Protein AF-A0A6P7GPV1-F1 (afdb_monomer_lite)

Organism: NCBI:txid50390

Foldseek 3Di:
DPPDDPVQQDVCNLVVLLVVLQVVLVCCCVVPVVVRPPSPDPVNSVVVSVVCCCQCPVVVNDDPVRCVVVVNDDPPDDDDDDDDDDDD

InterPro domains:
  IPR012340 Nucleic acid-binding, OB-fold [G3DSA:2.40.50.140] (62-88)
  IPR012340 Nucleic acid-binding, OB-fold [SSF50249] (62-86)
  IPR015187 BRCA2, OB1 [PF09103] (63-87)
  IPR015252 Breast cancer type 2 susceptibility protein, helical domain [PF09169] (2-59)
  IPR015525 Breast cancer type 2 susceptibility protein [PTHR11289] (2-86)
  IPR036315 BRCA2 helical domain superfamily [SSF81872] (2-59)

Radius of gyration: 15.2 Å; chains: 1; bounding box: 34×42×38 Å

pLDDT: mean 95.69, std 4.42, range [65.81, 98.5]

Secondary structure (DSSP, 8-state):
-TT--GGGS-TTHHHHHHHHHHHHHHHHHHH-HHHHTT---HHHHHHHHHHHHIIIIIS----HHHHHHTTSS-TTS-----------

Structure (mmCIF, N/CA/C/O backbone):
data_AF-A0A6P7GPV1-F1
#
_entry.id   AF-A0A6P7GPV1-F1
#
loop_
_atom_site.group_PDB
_atom_site.id
_atom_site.type_symbol
_atom_site.label_atom_id
_atom_site.label_alt_id
_atom_site.label_comp_id
_atom_site.label_asym_id
_atom_site.label_entity_id
_atom_site.label_seq_id
_atom_site.pdbx_PDB_ins_code
_atom_site.Cartn_x
_atom_site.Cartn_y
_atom_site.Cartn_z
_atom_site.occupancy
_atom_site.B_iso_or_equiv
_atom_site.auth_seq_id
_atom_site.auth_comp_id
_atom_site.auth_asym_id
_atom_site.auth_atom_id
_atom_site.pdbx_PDB_model_num
ATOM 1 N N . MET A 1 1 ? 10.423 10.571 1.831 1.00 65.81 1 ME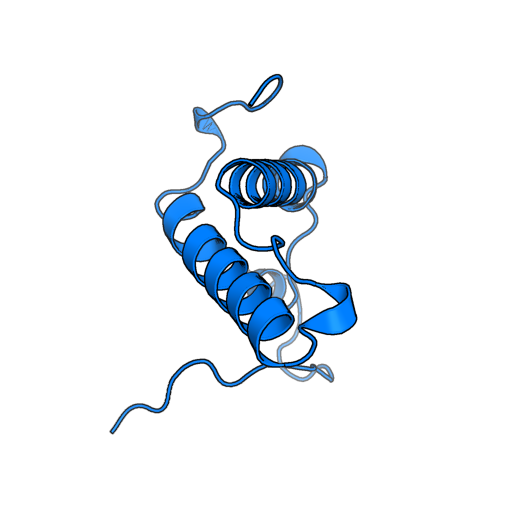T A N 1
ATOM 2 C CA . MET A 1 1 ? 9.085 11.043 1.426 1.00 65.81 1 MET A CA 1
ATOM 3 C C . MET A 1 1 ? 8.830 12.357 2.148 1.00 65.81 1 MET A C 1
ATOM 5 O O . MET A 1 1 ? 8.680 12.327 3.361 1.00 65.81 1 MET A O 1
ATOM 9 N N . PRO A 1 2 ? 8.892 13.510 1.472 1.00 83.00 2 PRO A N 1
ATOM 10 C CA . PRO A 1 2 ? 8.613 14.790 2.119 1.00 83.00 2 PRO A CA 1
ATOM 11 C C . PRO A 1 2 ? 7.181 14.818 2.671 1.00 83.00 2 PRO A C 1
ATOM 13 O O . PRO A 1 2 ? 6.275 14.261 2.048 1.00 83.00 2 PRO A O 1
ATOM 16 N N . GLY A 1 3 ? 6.982 15.441 3.832 1.00 86.44 3 GLY A N 1
ATOM 17 C CA . GLY A 1 3 ? 5.656 15.619 4.434 1.00 86.44 3 GLY A CA 1
ATOM 18 C C . GLY A 1 3 ? 5.057 14.387 5.120 1.00 86.44 3 GLY A C 1
ATOM 19 O O . GLY A 1 3 ? 3.903 14.443 5.512 1.00 86.44 3 GLY A O 1
ATOM 20 N N . THR A 1 4 ? 5.800 13.287 5.281 1.00 91.19 4 THR A N 1
ATOM 21 C CA . THR A 1 4 ? 5.345 12.142 6.090 1.00 91.19 4 THR A CA 1
ATOM 22 C C . THR A 1 4 ? 5.875 12.246 7.516 1.00 91.19 4 THR A C 1
ATOM 24 O O . THR A 1 4 ? 7.091 12.337 7.689 1.00 91.19 4 THR A O 1
ATOM 27 N N . ASP A 1 5 ? 5.008 12.148 8.522 1.00 94.12 5 ASP A N 1
ATOM 28 C CA . ASP A 1 5 ? 5.398 11.935 9.921 1.00 94.12 5 ASP A CA 1
ATOM 29 C C . ASP A 1 5 ? 5.547 10.425 10.204 1.00 94.12 5 ASP A C 1
ATOM 31 O O . ASP A 1 5 ? 4.541 9.700 10.216 1.00 94.12 5 ASP A O 1
ATOM 35 N N . PRO A 1 6 ? 6.774 9.918 10.451 1.00 91.62 6 PRO A N 1
ATOM 36 C CA . PRO A 1 6 ? 7.010 8.499 10.708 1.00 91.62 6 PRO A CA 1
ATOM 37 C C . PRO A 1 6 ? 6.321 7.976 11.972 1.00 91.62 6 PRO A C 1
ATOM 39 O O . PRO A 1 6 ? 6.049 6.780 12.059 1.00 91.62 6 PRO A O 1
ATOM 42 N N . ARG A 1 7 ? 6.020 8.846 12.946 1.00 95.00 7 ARG A N 1
ATOM 43 C CA . ARG A 1 7 ? 5.387 8.457 14.219 1.00 95.00 7 ARG A CA 1
ATOM 44 C C . ARG A 1 7 ? 3.935 8.028 14.035 1.00 95.00 7 ARG A C 1
ATOM 46 O O . ARG A 1 7 ? 3.418 7.269 14.846 1.00 95.00 7 ARG A O 1
ATOM 53 N N . LEU A 1 8 ? 3.294 8.498 12.964 1.00 94.88 8 LEU A N 1
ATOM 54 C CA . LEU A 1 8 ? 1.913 8.157 12.625 1.00 94.88 8 LEU A CA 1
ATOM 55 C C . LEU A 1 8 ? 1.799 6.831 11.866 1.00 94.88 8 LEU A C 1
ATOM 57 O O . LEU A 1 8 ? 0.691 6.335 11.680 1.00 94.88 8 LEU A O 1
ATOM 61 N N . ILE A 1 9 ? 2.916 6.245 11.418 1.00 94.69 9 ILE A N 1
ATOM 62 C CA . ILE A 1 9 ? 2.914 4.997 10.650 1.00 94.69 9 ILE A CA 1
ATOM 63 C C . ILE A 1 9 ? 2.731 3.812 11.611 1.00 94.69 9 ILE A C 1
ATOM 65 O O . ILE A 1 9 ? 3.629 3.527 12.408 1.00 94.69 9 ILE A O 1
ATOM 69 N N . PRO A 1 10 ? 1.620 3.053 11.523 1.00 94.06 10 PRO A N 1
ATOM 70 C CA . PRO A 1 10 ? 1.410 1.906 12.396 1.00 94.06 10 PRO A CA 1
ATOM 71 C C . PRO A 1 10 ? 2.457 0.810 12.176 1.00 94.06 10 PRO A C 1
ATOM 73 O O . PRO A 1 10 ? 2.955 0.590 11.064 1.00 94.06 10 PRO A O 1
ATOM 76 N N . LYS A 1 11 ? 2.744 0.041 13.230 1.00 95.75 11 LYS A N 1
ATOM 77 C CA . LYS A 1 11 ? 3.665 -1.099 13.149 1.00 95.75 11 LYS A CA 1
ATOM 78 C C . LYS A 1 11 ? 3.206 -2.079 12.062 1.00 95.75 11 LYS A C 1
ATOM 80 O O . LYS A 1 11 ? 2.076 -2.553 12.068 1.00 95.75 11 LYS A O 1
ATOM 85 N N . GLY A 1 12 ? 4.101 -2.394 11.126 1.00 96.38 12 GLY A N 1
ATOM 86 C CA . GLY A 1 12 ? 3.824 -3.319 10.021 1.00 96.38 12 GLY A CA 1
ATOM 87 C C . GLY A 1 12 ? 3.077 -2.716 8.824 1.00 96.38 12 GLY A C 1
ATOM 88 O O . GLY A 1 12 ? 2.929 -3.412 7.821 1.00 96.38 12 GLY A O 1
ATOM 89 N N . TRP A 1 13 ? 2.679 -1.437 8.869 1.00 97.12 13 TRP A N 1
ATOM 90 C CA . TRP A 1 13 ? 1.958 -0.763 7.780 1.00 97.12 13 TRP A CA 1
ATOM 91 C C . TRP A 1 13 ? 2.746 -0.790 6.463 1.00 97.12 13 TRP A C 1
ATOM 93 O O . TRP A 1 13 ? 2.224 -1.222 5.436 1.00 97.12 13 TRP A O 1
ATOM 103 N N . ILE A 1 14 ? 4.041 -0.444 6.512 1.00 97.12 14 ILE A N 1
ATOM 104 C CA . ILE A 1 14 ? 4.924 -0.473 5.333 1.00 97.12 14 ILE A CA 1
ATOM 105 C C . ILE A 1 14 ? 5.031 -1.895 4.778 1.00 97.12 14 ILE A C 1
ATOM 107 O O . ILE A 1 14 ? 4.836 -2.097 3.584 1.00 97.12 14 ILE A O 1
ATOM 111 N N . LYS A 1 15 ? 5.284 -2.894 5.636 1.00 98.06 15 LYS A N 1
ATOM 112 C CA . LYS A 1 15 ? 5.416 -4.301 5.222 1.00 98.06 15 LYS A CA 1
ATOM 113 C C . LYS A 1 15 ? 4.146 -4.804 4.529 1.00 98.06 15 LYS A C 1
ATOM 115 O O . LYS A 1 15 ? 4.236 -5.467 3.498 1.00 98.06 15 LYS A O 1
ATOM 120 N N . ASN A 1 16 ? 2.977 -4.475 5.079 1.00 97.44 16 ASN A N 1
ATOM 121 C CA . ASN A 1 16 ? 1.691 -4.837 4.493 1.00 97.44 16 ASN A CA 1
ATOM 122 C C . ASN A 1 16 ? 1.505 -4.195 3.111 1.00 97.44 16 ASN A C 1
ATOM 124 O O . ASN A 1 16 ? 1.263 -4.896 2.132 1.00 97.44 16 ASN A O 1
ATOM 128 N N . HIS A 1 17 ? 1.657 -2.875 3.006 1.00 98.06 17 HIS A N 1
ATOM 129 C CA . HIS A 1 17 ? 1.394 -2.171 1.748 1.00 98.06 17 HIS A CA 1
ATOM 130 C C . HIS A 1 17 ? 2.428 -2.446 0.670 1.00 98.06 17 HIS A C 1
ATOM 132 O O . HIS A 1 17 ? 2.062 -2.563 -0.497 1.00 98.06 17 HIS A O 1
ATOM 138 N N . TYR A 1 18 ? 3.688 -2.633 1.053 1.00 98.44 18 TYR A N 1
ATOM 139 C CA . TYR A 1 18 ? 4.742 -3.054 0.140 1.00 98.44 18 TYR A CA 1
ATOM 140 C C . TYR A 1 18 ? 4.379 -4.371 -0.558 1.00 98.44 18 TYR A C 1
ATOM 142 O O . TYR A 1 18 ? 4.415 -4.429 -1.786 1.00 98.44 18 TYR A O 1
ATOM 150 N N . LYS A 1 19 ? 3.920 -5.390 0.191 1.00 98.31 19 LYS A N 1
ATOM 151 C CA . LYS A 1 19 ? 3.476 -6.679 -0.376 1.00 98.31 19 LYS A CA 1
ATOM 152 C C . LYS A 1 19 ? 2.443 -6.479 -1.492 1.00 98.31 19 LYS A C 1
ATOM 154 O O . LYS A 1 19 ? 2.590 -7.038 -2.577 1.00 98.31 19 LYS A O 1
ATOM 159 N N . TRP A 1 20 ? 1.414 -5.668 -1.242 1.00 98.31 20 TRP A N 1
ATOM 160 C CA . TRP A 1 20 ? 0.326 -5.447 -2.200 1.00 98.31 20 TRP A CA 1
ATOM 161 C C . TRP A 1 20 ? 0.740 -4.600 -3.404 1.00 98.31 20 TRP A C 1
ATOM 163 O O . TRP A 1 20 ? 0.301 -4.870 -4.520 1.00 98.31 20 TRP A O 1
ATOM 173 N N . ILE A 1 21 ? 1.594 -3.594 -3.202 1.00 98.50 21 ILE A N 1
ATOM 174 C CA . ILE A 1 21 ? 2.117 -2.759 -4.289 1.00 98.50 21 ILE A CA 1
ATOM 175 C C . ILE A 1 21 ? 2.959 -3.600 -5.245 1.00 98.50 21 ILE A C 1
ATOM 177 O O . ILE A 1 21 ? 2.730 -3.540 -6.452 1.00 98.50 21 ILE A O 1
ATOM 181 N N . ILE A 1 22 ? 3.876 -4.410 -4.710 1.00 98.44 22 ILE A N 1
ATOM 182 C CA . ILE A 1 22 ? 4.723 -5.293 -5.514 1.00 98.44 22 ILE A CA 1
ATOM 183 C C . ILE A 1 22 ? 3.868 -6.293 -6.286 1.00 98.44 22 ILE A C 1
ATOM 185 O O . ILE A 1 22 ? 4.036 -6.408 -7.495 1.00 98.44 22 ILE A O 1
ATOM 189 N N . TRP A 1 23 ? 2.919 -6.967 -5.623 1.00 98.50 23 TRP A N 1
ATOM 190 C CA . TRP A 1 23 ? 2.056 -7.945 -6.292 1.00 98.50 23 TRP A CA 1
ATOM 191 C C . TRP A 1 23 ? 1.238 -7.321 -7.428 1.00 98.50 23 TRP A C 1
ATOM 193 O O . TRP A 1 23 ? 1.122 -7.906 -8.504 1.00 98.50 23 TRP A O 1
ATOM 203 N N . LYS A 1 24 ? 0.711 -6.1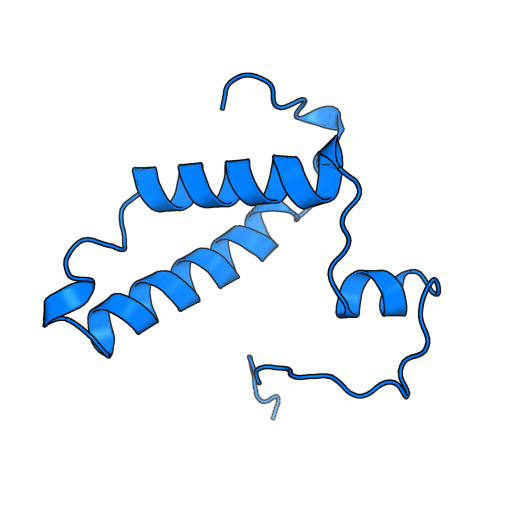10 -7.221 1.00 98.25 24 LYS A N 1
ATOM 204 C CA . LYS A 1 24 ? -0.037 -5.380 -8.246 1.00 98.25 24 LYS A CA 1
ATOM 205 C C . LYS A 1 24 ? 0.852 -4.991 -9.432 1.00 98.25 24 LYS A C 1
ATOM 207 O O . LYS A 1 24 ? 0.494 -5.272 -10.569 1.00 98.25 24 LYS A O 1
ATOM 212 N N . LEU A 1 25 ? 1.989 -4.342 -9.173 1.00 98.25 25 LEU A N 1
ATOM 213 C CA . LEU A 1 25 ? 2.882 -3.845 -10.225 1.00 98.25 25 LEU A CA 1
ATOM 214 C C . LEU A 1 25 ? 3.482 -4.985 -11.055 1.00 98.25 25 LEU A C 1
ATOM 216 O O . LEU A 1 25 ? 3.465 -4.907 -12.280 1.00 98.25 25 LEU A O 1
ATOM 220 N N . SER A 1 26 ? 3.922 -6.067 -10.406 1.00 97.62 2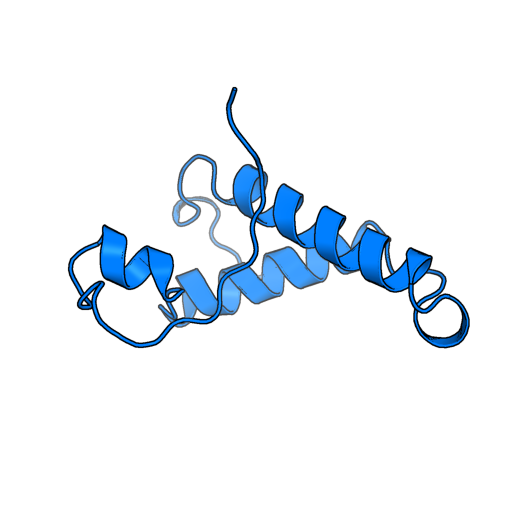6 SER A N 1
ATOM 221 C CA . SER A 1 26 ? 4.434 -7.248 -11.110 1.00 97.62 26 SER A CA 1
ATOM 222 C C . SER A 1 26 ? 3.354 -7.937 -11.944 1.00 97.62 26 SER A C 1
ATOM 224 O O . SER A 1 26 ? 3.623 -8.401 -13.051 1.00 97.62 26 SER A O 1
ATOM 226 N N . SER A 1 27 ? 2.109 -7.970 -11.454 1.00 97.50 27 SER A N 1
ATOM 227 C CA . SER A 1 27 ? 0.984 -8.521 -12.215 1.00 97.50 27 SER A CA 1
ATOM 228 C C . SER A 1 27 ? 0.658 -7.677 -13.446 1.00 97.50 27 SER A C 1
ATOM 230 O O . SER A 1 27 ? 0.380 -8.250 -14.495 1.00 97.50 27 SER A O 1
ATOM 232 N N . TYR A 1 28 ? 0.724 -6.344 -13.349 1.00 97.31 28 TYR A N 1
ATOM 233 C CA . TYR A 1 28 ? 0.494 -5.449 -14.489 1.00 97.31 28 TYR A CA 1
ATOM 234 C C . TYR A 1 28 ? 1.534 -5.648 -15.586 1.00 97.31 28 TYR A C 1
ATOM 236 O O . TYR A 1 28 ? 1.155 -5.870 -16.732 1.00 97.31 28 TYR A O 1
ATOM 244 N N . GLU A 1 29 ? 2.822 -5.654 -15.237 1.00 96.75 29 GLU A N 1
ATOM 245 C CA . GLU A 1 29 ? 3.888 -5.936 -16.205 1.00 96.75 29 GLU A CA 1
ATOM 246 C C . GLU A 1 29 ? 3.719 -7.295 -16.878 1.00 96.75 29 GLU A C 1
ATOM 248 O O . GLU A 1 29 ? 3.862 -7.407 -18.092 1.00 96.75 29 GLU A O 1
ATOM 253 N N . ARG A 1 30 ? 3.403 -8.332 -16.095 1.00 96.81 30 ARG A N 1
ATOM 254 C CA . ARG A 1 30 ? 3.276 -9.694 -16.614 1.00 96.81 30 ARG A CA 1
ATOM 255 C C . ARG A 1 30 ? 2.068 -9.865 -17.533 1.00 96.81 30 ARG A C 1
ATOM 257 O O . ARG A 1 30 ? 2.158 -10.598 -18.509 1.00 96.81 30 ARG A O 1
ATOM 264 N N . MET A 1 31 ? 0.928 -9.272 -17.182 1.00 97.62 31 MET A N 1
ATOM 265 C CA . MET A 1 31 ? -0.332 -9.484 -17.906 1.00 97.62 31 MET A CA 1
ATOM 266 C C . MET A 1 31 ? -0.525 -8.517 -19.072 1.00 97.62 31 MET A C 1
ATOM 268 O O . MET A 1 31 ? -1.218 -8.854 -20.025 1.00 97.62 31 MET A O 1
ATOM 272 N N . PHE A 1 32 ? 0.072 -7.329 -18.996 1.00 96.88 32 PHE A N 1
ATOM 273 C CA . PHE A 1 32 ? -0.128 -6.246 -19.956 1.00 96.88 32 PHE A CA 1
ATOM 274 C C . PHE A 1 32 ? 1.215 -5.577 -20.303 1.00 96.88 32 PHE A C 1
ATOM 276 O O . PHE A 1 32 ? 1.391 -4.373 -20.078 1.00 96.88 32 PHE A O 1
ATOM 283 N N . PRO A 1 33 ? 2.189 -6.344 -20.827 1.00 95.31 33 PRO A N 1
ATOM 284 C CA . PRO A 1 33 ? 3.553 -5.864 -21.029 1.00 95.31 33 PRO A CA 1
ATOM 285 C C . PRO A 1 33 ? 3.621 -4.651 -21.963 1.00 95.31 33 PRO A C 1
ATOM 287 O O . PRO A 1 33 ? 4.369 -3.720 -21.682 1.00 95.31 33 PRO A O 1
ATOM 290 N N . ASP A 1 34 ? 2.791 -4.598 -23.006 1.00 97.56 34 ASP A N 1
ATOM 291 C CA . ASP A 1 34 ? 2.800 -3.502 -23.987 1.00 97.56 34 ASP A CA 1
ATOM 292 C C . ASP A 1 34 ? 2.414 -2.140 -23.388 1.00 97.56 34 ASP A C 1
ATOM 294 O O . ASP A 1 34 ? 2.785 -1.095 -23.917 1.00 97.56 34 ASP A O 1
ATOM 298 N N . HIS A 1 35 ? 1.701 -2.142 -22.258 1.00 96.19 35 HIS A N 1
ATOM 299 C CA . HIS A 1 35 ? 1.239 -0.927 -21.585 1.00 96.19 35 HIS A CA 1
ATOM 300 C C . HIS A 1 35 ? 2.011 -0.614 -20.304 1.00 96.19 35 HIS A C 1
ATOM 302 O O . HIS A 1 35 ? 2.132 0.550 -19.931 1.00 96.19 35 HIS A O 1
ATOM 308 N N . PHE A 1 36 ? 2.500 -1.642 -19.606 1.00 96.31 36 PHE A N 1
ATOM 309 C CA . PHE A 1 36 ? 3.022 -1.502 -18.247 1.00 96.31 36 PHE A CA 1
ATOM 310 C C . PHE A 1 36 ? 4.480 -1.928 -18.093 1.00 96.31 36 PHE A C 1
ATOM 312 O O . PHE A 1 36 ? 4.963 -1.966 -16.962 1.00 96.31 36 PHE A O 1
ATOM 319 N N . LYS A 1 37 ? 5.212 -2.214 -19.174 1.00 94.62 37 LYS A N 1
ATOM 320 C CA . LYS A 1 37 ? 6.657 -2.473 -19.100 1.00 94.62 37 LYS A CA 1
ATOM 321 C C . LYS A 1 37 ? 7.387 -1.355 -18.343 1.00 94.62 37 LYS A C 1
ATOM 323 O O . LYS A 1 37 ? 7.209 -0.178 -18.637 1.00 94.62 37 LYS A O 1
ATOM 328 N N . GLY A 1 38 ? 8.219 -1.727 -17.374 1.00 94.38 38 GLY A N 1
ATOM 329 C CA . GLY A 1 38 ? 8.924 -0.799 -16.492 1.00 94.38 38 GLY A CA 1
ATOM 330 C C . GLY A 1 38 ? 8.069 -0.246 -15.348 1.00 94.38 38 GLY A C 1
ATOM 331 O O . GLY A 1 38 ? 8.452 0.742 -14.728 1.00 94.38 38 GLY A O 1
ATOM 332 N N . SER A 1 39 ? 6.904 -0.832 -15.046 1.00 95.12 39 SER A N 1
ATOM 333 C CA . SER A 1 39 ? 6.065 -0.352 -13.936 1.00 95.12 39 SER A CA 1
ATOM 334 C C . SER A 1 39 ? 6.625 -0.730 -12.567 1.00 95.12 39 SER A C 1
ATOM 336 O O . SER A 1 39 ? 6.415 0.007 -11.601 1.00 95.12 39 SER A O 1
ATOM 338 N N . LEU A 1 40 ? 7.329 -1.860 -12.451 1.00 97.12 40 LEU A N 1
ATOM 339 C CA . LEU A 1 40 ? 7.930 -2.289 -11.193 1.00 97.12 40 LEU A CA 1
ATOM 340 C C . LEU A 1 40 ? 9.302 -1.631 -10.999 1.00 97.12 40 LEU A C 1
ATOM 342 O O . LEU A 1 40 ? 10.343 -2.220 -11.270 1.00 97.12 40 LEU A O 1
ATOM 346 N N . THR A 1 41 ? 9.295 -0.406 -10.481 1.00 97.56 41 THR A N 1
ATOM 347 C CA . THR A 1 41 ? 10.509 0.322 -10.082 1.00 97.56 41 THR A CA 1
ATOM 348 C C . THR A 1 41 ? 10.434 0.744 -8.621 1.00 97.56 41 THR A C 1
ATOM 350 O O . THR A 1 41 ? 9.350 0.841 -8.033 1.00 97.56 41 THR A O 1
ATOM 353 N N . VAL A 1 42 ? 11.593 1.002 -8.011 1.00 97.50 42 VAL A N 1
ATOM 354 C CA . VAL A 1 42 ? 11.671 1.467 -6.617 1.00 97.50 42 VAL A CA 1
ATOM 355 C C . VAL A 1 42 ? 10.939 2.800 -6.463 1.00 97.50 42 VAL A C 1
ATOM 357 O O . VAL A 1 42 ? 10.190 2.990 -5.504 1.00 97.50 42 VAL A O 1
ATOM 360 N N . GLU A 1 43 ? 11.079 3.689 -7.441 1.00 97.44 43 GLU A N 1
ATOM 361 C CA . GLU A 1 43 ? 10.437 4.998 -7.490 1.00 97.44 43 GLU A CA 1
ATOM 362 C C . GLU A 1 43 ? 8.912 4.859 -7.473 1.00 97.44 43 GLU A C 1
ATOM 364 O O . GLU A 1 43 ? 8.253 5.471 -6.630 1.00 97.44 43 GLU A O 1
ATOM 369 N N . HIS A 1 44 ? 8.339 3.998 -8.324 1.00 97.81 44 HIS A N 1
ATOM 370 C CA . HIS A 1 44 ? 6.893 3.758 -8.352 1.00 97.81 44 HIS A CA 1
ATOM 371 C C . HIS A 1 44 ? 6.380 3.121 -7.056 1.00 97.81 44 HIS A C 1
ATOM 373 O O . HIS A 1 44 ? 5.278 3.440 -6.595 1.00 97.81 44 HIS A O 1
ATOM 379 N N . VAL A 1 45 ? 7.166 2.237 -6.435 1.00 98.19 45 VAL A N 1
ATOM 380 C CA . VAL A 1 45 ? 6.808 1.640 -5.142 1.00 98.19 45 VAL A CA 1
ATOM 381 C C . VAL A 1 45 ? 6.765 2.709 -4.048 1.00 98.19 45 VAL A C 1
ATOM 383 O O . VAL A 1 45 ? 5.783 2.788 -3.307 1.00 98.19 45 VAL A O 1
ATOM 386 N N . ILE A 1 46 ? 7.787 3.566 -3.971 1.00 97.38 46 ILE A N 1
ATOM 387 C CA . ILE A 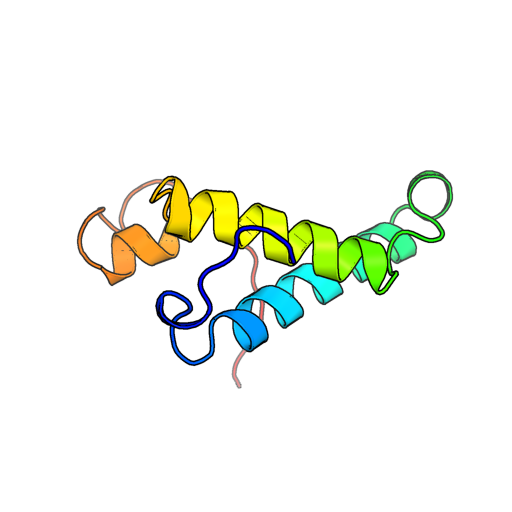1 46 ? 7.860 4.674 -3.009 1.00 97.38 46 ILE A CA 1
ATOM 388 C C . ILE A 1 46 ? 6.715 5.667 -3.247 1.00 97.38 46 ILE A C 1
ATOM 390 O O . ILE A 1 46 ? 6.039 6.058 -2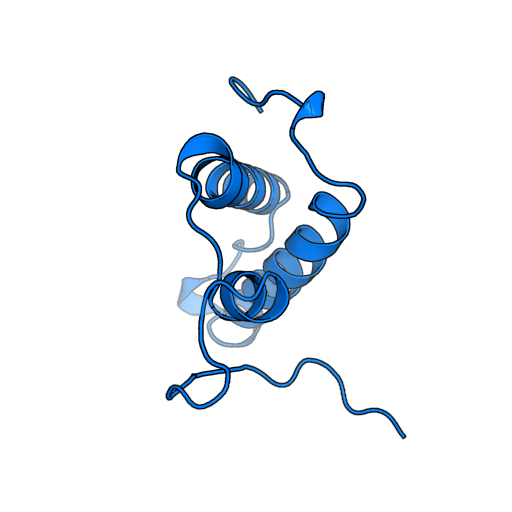.295 1.00 97.38 46 ILE A O 1
ATOM 394 N N . GLN A 1 47 ? 6.434 6.031 -4.498 1.00 97.50 47 GLN A N 1
ATOM 395 C CA . GLN A 1 47 ? 5.316 6.915 -4.841 1.00 97.50 47 GLN A CA 1
ATOM 396 C C . GLN A 1 47 ? 3.969 6.337 -4.390 1.00 97.50 47 GLN A C 1
ATOM 398 O O . GLN A 1 47 ? 3.154 7.050 -3.806 1.00 97.50 47 GLN A O 1
ATOM 403 N N . GLN A 1 48 ? 3.730 5.037 -4.586 1.00 98.00 48 GLN A N 1
ATOM 404 C CA . GLN A 1 48 ? 2.485 4.406 -4.143 1.00 98.00 48 GLN A CA 1
ATOM 405 C C . GLN A 1 48 ? 2.383 4.230 -2.627 1.00 98.00 48 GLN A C 1
ATOM 407 O O . GLN A 1 48 ? 1.272 4.253 -2.092 1.00 98.00 48 GLN A O 1
ATOM 412 N N . LEU A 1 49 ? 3.507 4.046 -1.931 1.00 97.88 49 LEU A N 1
ATOM 413 C CA . LEU A 1 49 ? 3.533 4.072 -0.470 1.00 97.88 49 LEU A CA 1
ATOM 414 C C . LEU A 1 49 ? 3.182 5.470 0.048 1.00 97.88 49 LEU A C 1
ATOM 416 O O . LEU A 1 49 ? 2.338 5.577 0.933 1.00 97.88 49 LEU A O 1
ATOM 420 N N . LYS A 1 50 ? 3.742 6.531 -0.549 1.00 97.06 50 LYS A N 1
ATOM 421 C CA . LYS A 1 50 ? 3.375 7.916 -0.217 1.00 97.06 50 LYS A CA 1
ATOM 422 C C . LYS A 1 50 ? 1.895 8.175 -0.481 1.00 97.06 50 LYS A C 1
ATOM 424 O O . LYS A 1 50 ? 1.196 8.622 0.413 1.00 97.06 50 LYS A O 1
ATOM 429 N N . TYR A 1 51 ? 1.389 7.795 -1.653 1.00 97.69 51 TYR A N 1
ATOM 430 C CA . TYR A 1 51 ? -0.033 7.932 -1.974 1.00 97.69 51 TYR A CA 1
ATOM 431 C C . TYR A 1 51 ? -0.937 7.256 -0.932 1.00 97.69 51 TYR A C 1
ATOM 433 O O . TYR A 1 51 ? -1.954 7.813 -0.527 1.00 97.69 51 TYR A O 1
ATOM 441 N N . ARG A 1 52 ? -0.567 6.056 -0.468 1.00 97.44 52 ARG A N 1
ATOM 442 C CA . ARG A 1 52 ? -1.323 5.361 0.579 1.00 97.44 52 ARG A CA 1
ATOM 443 C C . ARG A 1 52 ? -1.236 6.047 1.935 1.00 97.44 52 ARG A C 1
ATOM 445 O O . ARG A 1 52 ? -2.240 6.054 2.636 1.00 97.44 52 ARG A O 1
ATOM 452 N N . TYR A 1 53 ? -0.083 6.607 2.292 1.00 97.56 53 TYR A N 1
ATOM 453 C CA . TYR A 1 53 ? 0.057 7.412 3.505 1.00 97.56 53 TYR A CA 1
ATOM 454 C C . TYR A 1 53 ? -0.904 8.606 3.454 1.00 97.56 53 TYR A C 1
ATOM 456 O O . TYR A 1 53 ? -1.724 8.774 4.350 1.00 97.56 53 TYR A O 1
ATOM 464 N N . ASP A 1 54 ? -0.905 9.335 2.338 1.00 97.31 54 ASP A N 1
ATOM 465 C CA . ASP A 1 54 ? -1.730 10.535 2.150 1.00 97.31 54 ASP A CA 1
ATOM 466 C C . ASP A 1 54 ? -3.228 10.219 2.216 1.00 97.31 54 ASP A C 1
ATOM 468 O O . ASP A 1 54 ? -4.039 11.035 2.648 1.00 97.31 54 ASP A O 1
ATOM 472 N N . ARG A 1 55 ? -3.628 9.022 1.780 1.00 97.06 55 ARG A N 1
ATOM 473 C CA . ARG A 1 55 ? -5.027 8.582 1.843 1.00 97.06 55 ARG A CA 1
ATOM 474 C C . ARG A 1 55 ? -5.396 8.061 3.226 1.00 97.06 55 ARG A C 1
ATOM 476 O O . ARG A 1 55 ? -6.357 8.539 3.812 1.00 97.06 55 ARG A O 1
ATOM 483 N N . GLU A 1 56 ? -4.662 7.079 3.740 1.00 96.81 56 GLU A N 1
ATOM 484 C CA . GLU A 1 56 ? -5.048 6.370 4.964 1.00 96.81 56 GLU A CA 1
ATOM 485 C C . GLU A 1 56 ? -4.745 7.152 6.241 1.00 96.81 56 GLU A C 1
ATOM 487 O O . GLU A 1 56 ? -5.477 6.998 7.217 1.00 96.81 56 GLU A O 1
ATOM 492 N N . ILE A 1 57 ? -3.660 7.930 6.252 1.00 95.94 57 ILE A N 1
ATOM 493 C CA . ILE A 1 57 ? -3.173 8.640 7.437 1.00 95.94 57 ILE A CA 1
ATOM 494 C C . ILE A 1 57 ? -3.634 10.094 7.390 1.00 95.94 57 ILE A C 1
ATOM 496 O O . ILE A 1 57 ? -4.398 10.499 8.260 1.00 95.94 57 ILE A O 1
ATOM 500 N N . ASP A 1 58 ? -3.267 10.848 6.349 1.00 96.31 58 ASP A N 1
ATOM 501 C CA . ASP A 1 58 ? -3.573 12.287 6.304 1.00 96.31 58 ASP A CA 1
ATOM 502 C C . ASP A 1 58 ? -5.067 12.556 6.064 1.00 96.31 58 ASP A C 1
ATOM 504 O O . ASP A 1 58 ? -5.662 13.416 6.710 1.00 96.31 58 ASP A O 1
ATOM 508 N N . LYS A 1 59 ? -5.697 11.806 5.149 1.00 97.00 59 LYS A N 1
ATOM 509 C CA . LYS A 1 59 ? -7.132 11.947 4.826 1.00 97.00 59 LYS A CA 1
ATOM 510 C C . LYS A 1 59 ? -8.046 11.000 5.603 1.00 97.00 59 LYS A C 1
ATOM 512 O O . LYS A 1 59 ? -9.263 11.085 5.456 1.00 97.00 59 LYS A O 1
ATOM 517 N N . VAL A 1 60 ? -7.490 10.102 6.422 1.00 95.62 60 VAL A N 1
ATOM 518 C CA . VAL A 1 60 ? -8.255 9.145 7.249 1.00 95.62 60 VAL A CA 1
ATOM 519 C C . VAL A 1 60 ? -9.171 8.231 6.403 1.00 95.62 60 VAL A C 1
ATOM 521 O O . VAL A 1 60 ? -10.212 7.728 6.838 1.00 95.62 60 VAL A O 1
ATOM 524 N N . GLU A 1 61 ? -8.785 7.962 5.156 1.00 97.50 61 GLU A N 1
ATOM 525 C CA . GLU A 1 61 ? -9.563 7.138 4.237 1.00 97.50 61 GLU A CA 1
ATOM 526 C C . GLU A 1 61 ? -9.202 5.667 4.368 1.00 97.50 61 GLU A C 1
ATOM 528 O O . GLU A 1 61 ? -8.254 5.146 3.779 1.00 97.50 61 GLU A O 1
ATOM 533 N N . ARG A 1 62 ? -10.006 4.978 5.168 1.00 95.25 62 ARG A N 1
ATOM 534 C CA . ARG A 1 62 ? -9.800 3.575 5.514 1.00 95.25 62 ARG A CA 1
ATOM 535 C C . ARG A 1 62 ? -10.365 2.644 4.444 1.00 95.25 62 ARG A C 1
ATOM 537 O O . ARG A 1 62 ? -11.461 2.866 3.923 1.00 95.25 62 ARG A O 1
ATOM 544 N N . SER A 1 63 ? -9.631 1.568 4.155 1.00 95.81 63 SER A N 1
ATOM 545 C CA . SER A 1 63 ? -10.087 0.502 3.257 1.00 95.81 63 SER A CA 1
ATOM 546 C C . SER A 1 63 ? -11.333 -0.202 3.806 1.00 95.81 63 SER A C 1
ATOM 548 O O . SER A 1 63 ? -11.589 -0.173 5.010 1.00 95.81 63 SER A O 1
ATOM 550 N N . ALA A 1 64 ? -12.088 -0.877 2.933 1.00 96.25 64 ALA A N 1
ATOM 551 C CA . ALA A 1 64 ? -13.295 -1.608 3.329 1.00 96.25 64 ALA A CA 1
ATOM 552 C C . ALA A 1 64 ? -13.026 -2.594 4.481 1.00 96.25 64 ALA A C 1
ATOM 554 O O . ALA A 1 64 ? -13.711 -2.559 5.500 1.00 96.25 64 ALA A O 1
ATOM 555 N N . LEU A 1 65 ? -11.964 -3.402 4.366 1.00 96.19 65 LEU A N 1
ATOM 556 C CA . LEU A 1 65 ? -11.578 -4.349 5.414 1.00 96.19 65 LEU A CA 1
ATOM 557 C C . LEU A 1 65 ? -11.155 -3.647 6.708 1.00 96.19 65 LEU A C 1
ATOM 559 O O . LEU A 1 65 ? -11.500 -4.119 7.784 1.00 96.19 65 LEU A O 1
ATOM 563 N N . ARG A 1 66 ? -10.440 -2.516 6.627 1.00 95.50 66 ARG A N 1
ATOM 564 C CA . ARG A 1 66 ? -10.018 -1.775 7.822 1.00 95.50 66 ARG A CA 1
ATOM 565 C C . ARG A 1 66 ? -11.214 -1.208 8.584 1.00 95.50 66 ARG A C 1
ATOM 567 O O . ARG A 1 66 ? -11.264 -1.373 9.795 1.00 95.50 66 ARG A O 1
ATOM 574 N N . LYS A 1 67 ? -12.200 -0.634 7.886 1.00 97.00 67 LYS A N 1
ATOM 575 C CA . LYS A 1 67 ? -13.444 -0.152 8.512 1.00 97.00 67 LYS A CA 1
ATOM 576 C C . LYS A 1 67 ? -14.200 -1.276 9.223 1.00 97.00 67 LYS A C 1
ATOM 578 O O . LYS A 1 67 ? -14.622 -1.098 10.357 1.00 97.00 67 LYS A O 1
ATOM 583 N N . ILE A 1 68 ? -14.317 -2.443 8.588 1.00 97.19 68 ILE A N 1
ATOM 584 C CA . ILE A 1 68 ? -14.985 -3.609 9.187 1.00 97.19 68 ILE A CA 1
ATOM 585 C C . ILE A 1 68 ? -14.218 -4.119 10.415 1.00 97.19 68 ILE A C 1
ATOM 587 O O . ILE A 1 68 ? -14.820 -4.374 11.455 1.00 97.19 68 ILE A O 1
ATOM 591 N N . LEU A 1 69 ? -12.889 -4.248 10.325 1.00 95.81 69 LEU A N 1
ATOM 592 C CA . LEU A 1 69 ? -12.049 -4.723 11.434 1.00 95.81 69 LEU A CA 1
ATOM 593 C C . LEU A 1 69 ? -12.049 -3.762 12.629 1.00 95.81 69 LEU A C 1
ATOM 595 O O . LEU A 1 69 ? -12.010 -4.211 13.7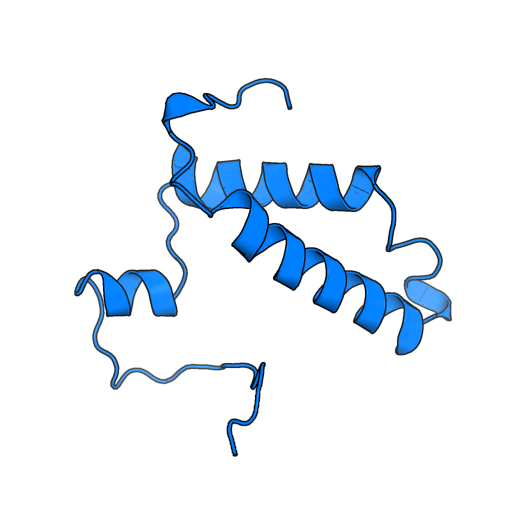72 1.00 95.81 69 LEU A O 1
ATOM 599 N N . GLU A 1 70 ? -12.124 -2.457 12.369 1.00 96.06 70 GLU A N 1
ATOM 600 C CA . GLU A 1 70 ? -12.256 -1.411 13.391 1.00 96.06 70 GLU A CA 1
ATOM 601 C C . GLU A 1 70 ? -13.700 -1.268 13.914 1.00 96.06 70 GLU A C 1
ATOM 603 O O . GLU A 1 70 ? -13.929 -0.487 14.828 1.00 96.06 70 GLU A O 1
ATOM 608 N N . ARG A 1 71 ? -14.650 -2.072 13.404 1.00 96.38 71 ARG A N 1
ATOM 609 C CA . ARG A 1 71 ? -16.087 -2.073 13.756 1.00 96.38 71 ARG A CA 1
ATOM 610 C C . ARG A 1 71 ? -16.849 -0.801 13.370 1.00 96.38 71 ARG A C 1
ATOM 612 O O . ARG A 1 71 ? -17.934 -0.554 13.888 1.00 96.38 71 ARG A O 1
ATOM 619 N N . ASP A 1 72 ? -16.324 -0.065 12.399 1.00 96.62 72 ASP A N 1
ATOM 620 C CA . ASP A 1 72 ? -16.927 1.150 11.844 1.00 96.62 72 ASP A CA 1
ATOM 621 C C . ASP A 1 72 ? -17.776 0.883 10.587 1.00 96.62 72 ASP A C 1
ATOM 623 O O . ASP A 1 72 ? -18.411 1.793 10.054 1.00 96.62 72 ASP A O 1
ATOM 627 N N . ASP A 1 73 ? -17.790 -0.353 10.080 1.00 96.19 73 ASP A N 1
ATOM 628 C CA . ASP A 1 73 ? -18.693 -0.779 9.008 1.00 96.19 73 ASP A CA 1
ATOM 629 C C . ASP A 1 73 ? -19.131 -2.246 9.180 1.00 96.19 73 ASP A C 1
ATOM 631 O O . ASP A 1 73 ? -18.470 -3.035 9.859 1.00 96.19 73 ASP A O 1
ATOM 635 N N . VAL A 1 74 ? -20.257 -2.620 8.567 1.00 96.25 74 VAL A N 1
ATOM 636 C CA . VAL A 1 74 ? -20.868 -3.949 8.700 1.00 96.25 74 VAL A CA 1
ATOM 637 C C . VAL A 1 74 ? -20.299 -4.939 7.668 1.00 96.25 74 VAL A C 1
ATOM 639 O O . VAL A 1 74 ? -20.212 -4.615 6.479 1.00 96.25 74 VAL A O 1
ATOM 642 N N . PRO A 1 75 ? -19.946 -6.176 8.072 1.00 95.75 75 PRO A N 1
ATOM 643 C CA . PRO A 1 75 ? -19.325 -7.161 7.183 1.00 95.75 75 PRO A CA 1
ATOM 644 C C . PRO A 1 75 ? -20.275 -7.734 6.120 1.00 95.75 75 PRO A C 1
ATOM 646 O O . PRO A 1 75 ? -19.814 -8.354 5.168 1.00 95.75 75 PRO A O 1
ATOM 649 N N . GLN A 1 76 ? -21.591 -7.546 6.260 1.00 96.12 76 GLN A N 1
ATOM 650 C CA . GLN A 1 76 ? -22.605 -8.072 5.336 1.00 96.12 76 GLN A CA 1
ATOM 651 C C . GLN A 1 76 ? -22.769 -7.229 4.063 1.00 96.12 76 GLN A C 1
ATOM 653 O O . GLN A 1 76 ? -23.524 -7.605 3.164 1.00 96.12 76 GLN A O 1
ATOM 658 N N . LYS A 1 77 ? -22.099 -6.074 3.966 1.00 93.69 77 LYS A N 1
ATOM 659 C CA . LYS A 1 77 ? -22.126 -5.261 2.746 1.00 93.69 77 LYS A CA 1
ATOM 660 C C . LYS A 1 77 ? -21.504 -6.016 1.574 1.00 93.69 77 LYS A C 1
ATOM 662 O O . LYS A 1 77 ? -20.586 -6.818 1.728 1.00 93.69 77 LYS A O 1
ATOM 667 N N . ARG A 1 78 ? -21.987 -5.708 0.368 1.00 96.06 78 ARG A N 1
ATOM 668 C CA . ARG A 1 78 ? -21.388 -6.222 -0.869 1.00 96.06 78 ARG A CA 1
ATOM 669 C C . ARG A 1 78 ? -19.957 -5.704 -0.980 1.00 96.06 78 ARG A C 1
ATOM 671 O O . ARG A 1 78 ? -19.723 -4.502 -0.872 1.00 96.06 78 ARG A O 1
ATOM 678 N N . MET A 1 79 ? -19.019 -6.613 -1.214 1.00 96.50 79 MET A N 1
ATOM 679 C CA . MET A 1 79 ? -17.596 -6.310 -1.321 1.00 96.50 79 MET A CA 1
ATOM 680 C C . MET A 1 79 ? -16.992 -7.033 -2.517 1.00 96.50 79 MET A C 1
ATOM 682 O O . MET A 1 79 ? -17.377 -8.155 -2.835 1.00 96.50 79 MET A O 1
ATOM 686 N N . VAL A 1 80 ? -16.004 -6.395 -3.138 1.00 96.81 80 VAL A N 1
ATOM 687 C CA . VAL A 1 80 ? -15.124 -7.028 -4.122 1.00 96.81 80 VAL A CA 1
ATOM 688 C C . VAL A 1 80 ? -13.772 -7.225 -3.450 1.00 96.81 80 VAL A C 1
ATOM 690 O O . VAL A 1 80 ? -13.131 -6.254 -3.048 1.00 96.81 80 VAL A O 1
ATOM 693 N N . LEU A 1 81 ? -13.362 -8.482 -3.293 1.00 96.25 81 LEU A N 1
ATOM 694 C CA . LEU A 1 81 ? -12.110 -8.875 -2.647 1.00 96.25 81 LEU A CA 1
ATOM 695 C C . LEU A 1 81 ? -11.269 -9.725 -3.606 1.00 96.25 81 LEU A C 1
ATOM 697 O O . LEU A 1 81 ? -11.793 -10.321 -4.543 1.00 96.25 81 LEU A O 1
ATOM 701 N N . CYS A 1 82 ? -9.963 -9.795 -3.347 1.00 96.69 82 CYS A N 1
ATOM 702 C CA . CYS A 1 82 ? -9.034 -10.659 -4.072 1.00 96.69 82 CYS A CA 1
ATOM 703 C C . CYS A 1 82 ? -8.472 -11.721 -3.118 1.00 96.69 82 CYS A C 1
ATOM 705 O O . CYS A 1 82 ? -8.000 -11.386 -2.027 1.00 96.69 82 CYS A O 1
ATOM 707 N N . VAL A 1 83 ? -8.523 -12.994 -3.520 1.00 96.75 83 VAL A N 1
ATOM 708 C CA . VAL A 1 83 ? -7.946 -14.105 -2.750 1.00 96.75 83 VAL A CA 1
ATOM 709 C C . VAL A 1 83 ? -6.424 -13.998 -2.806 1.00 96.75 83 VAL A C 1
ATOM 711 O O . VAL A 1 83 ? -5.836 -14.047 -3.882 1.00 96.75 83 VAL A O 1
ATOM 714 N N . SER A 1 84 ? -5.789 -13.828 -1.645 1.00 95.75 84 SER A N 1
ATOM 715 C CA . SER A 1 84 ? -4.337 -13.610 -1.554 1.00 95.75 84 SER A CA 1
ATOM 716 C C . SER A 1 84 ? -3.528 -14.835 -1.135 1.00 95.75 84 SER A C 1
ATOM 718 O O . SER A 1 84 ? -2.315 -14.841 -1.328 1.00 95.75 84 SER A O 1
ATOM 720 N N . ASP A 1 85 ? -4.175 -15.834 -0.535 1.00 96.44 85 ASP A N 1
ATOM 721 C CA . ASP A 1 85 ? -3.555 -17.073 -0.070 1.00 96.44 85 ASP A CA 1
ATOM 722 C C . ASP A 1 85 ? -4.637 -18.138 0.171 1.00 96.44 85 ASP A C 1
ATOM 724 O O . ASP A 1 85 ? -5.775 -17.792 0.509 1.00 96.44 85 ASP A O 1
ATOM 728 N N . VAL A 1 86 ? -4.282 -19.415 0.022 1.00 96.69 86 VAL A N 1
ATOM 729 C CA . VAL A 1 86 ? -5.146 -20.564 0.334 1.00 96.69 86 VAL A CA 1
ATOM 730 C C . VAL A 1 86 ? -4.418 -21.421 1.358 1.00 96.69 86 VAL A C 1
ATOM 732 O O . VAL A 1 86 ? -3.428 -22.081 1.045 1.00 96.69 86 VAL A O 1
ATOM 735 N N . LYS A 1 87 ? -4.908 -21.399 2.598 1.00 92.31 87 LYS A N 1
ATOM 736 C CA . LYS A 1 87 ? -4.342 -22.215 3.674 1.00 92.31 87 LYS A CA 1
ATOM 737 C C . LYS A 1 87 ? -4.758 -23.671 3.478 1.00 92.31 87 LYS A C 1
ATOM 739 O O . LYS A 1 87 ? -5.925 -23.932 3.195 1.00 92.31 87 LYS A O 1
ATOM 744 N N . LYS A 1 88 ? -3.790 -24.577 3.608 1.00 77.25 88 LYS A N 1
ATOM 745 C CA . LYS A 1 88 ? -4.040 -26.016 3.720 1.00 77.25 88 LYS A CA 1
ATOM 746 C C . LYS A 1 88 ? -4.488 -26.366 5.131 1.00 77.25 88 LYS A C 1
ATOM 748 O O . LYS A 1 88 ? -4.007 -25.685 6.067 1.00 77.25 88 LYS A O 1
#

Sequence (88 aa):
MPGTDPRLIPKGWIKNHYKWIIWKLSSYERMFPDHFKGSLTVEHVIQQLKYRYDREIDKVERSALRKILERDDVPQKRMVLCVSDVKK